Protein AF-A0A383ABL2-F1 (afdb_monomer_lite)

Sequence (168 aa):
MFKALEPDDISIKPFKVYKKFVVTHTDSGSGFFGVEGITGSLYKFTPSTAPVQAYSSSIYPYSQSFYKEPIYYQIKHLYYGGKTKDYANKPILSFGPNDTSKMKRDIHNKVNVIAVPTTFYGERIHPGSVKLVDNASSITIDLRDARDGNLYDNAYSASYASYKVNEF

Organism: NCBI:txid408172

Structure (mmCIF, N/CA/C/O backbone):
data_AF-A0A383ABL2-F1
#
_entry.id   AF-A0A383ABL2-F1
#
loop_
_atom_site.group_PDB
_atom_site.id
_atom_site.type_symbol
_atom_site.label_atom_id
_atom_site.label_alt_id
_atom_site.label_comp_id
_atom_site.label_asym_id
_atom_site.label_entity_id
_atom_site.label_seq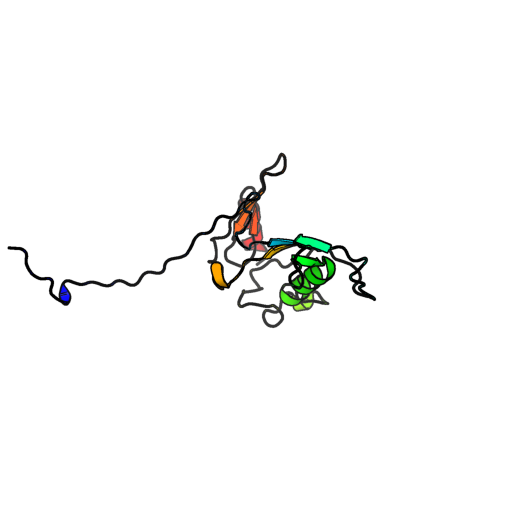_id
_atom_site.pdbx_PDB_ins_code
_atom_site.Cartn_x
_atom_site.Cartn_y
_atom_site.Cartn_z
_atom_site.occupancy
_atom_site.B_iso_or_equiv
_atom_site.auth_seq_id
_atom_site.auth_comp_id
_atom_site.auth_asym_id
_atom_site.auth_atom_id
_atom_site.pdbx_PDB_model_num
ATOM 1 N N . MET A 1 1 ? -53.821 18.032 22.801 1.00 63.22 1 MET A N 1
ATOM 2 C CA . MET A 1 1 ? -52.911 19.055 22.242 1.00 63.22 1 MET A CA 1
ATOM 3 C C . MET A 1 1 ? -51.494 18.631 22.588 1.00 63.22 1 MET A C 1
ATOM 5 O O . MET A 1 1 ? -51.268 18.314 23.748 1.00 63.22 1 MET A O 1
ATOM 9 N N . PHE A 1 2 ? -50.586 18.522 21.617 1.00 73.56 2 PHE A N 1
ATOM 10 C CA . PHE A 1 2 ? -49.199 18.131 21.898 1.00 73.56 2 PHE A CA 1
ATOM 11 C C . PHE A 1 2 ? -48.409 19.330 22.440 1.00 73.56 2 PHE A C 1
ATOM 13 O O . PHE A 1 2 ? -48.624 20.457 21.994 1.00 73.56 2 PHE A O 1
ATOM 20 N N . LYS A 1 3 ? -47.544 19.086 23.432 1.00 82.31 3 LYS A N 1
ATOM 21 C CA . LYS A 1 3 ? -46.675 20.099 24.052 1.00 82.31 3 LYS A CA 1
ATOM 22 C C . LYS A 1 3 ? -45.598 20.540 23.048 1.00 82.31 3 LYS A C 1
ATOM 24 O O . LYS A 1 3 ? -45.094 19.706 22.297 1.00 82.31 3 LYS A O 1
ATOM 29 N N . ALA A 1 4 ? -45.253 21.828 23.038 1.00 83.25 4 ALA A N 1
ATOM 30 C CA . ALA A 1 4 ? -44.100 22.332 22.294 1.00 83.25 4 ALA A CA 1
ATOM 31 C C . ALA A 1 4 ? -42.788 21.878 22.963 1.00 83.25 4 ALA A C 1
ATOM 33 O O . ALA A 1 4 ? -42.728 21.812 24.189 1.00 83.25 4 ALA A O 1
ATOM 34 N N . LEU A 1 5 ? -41.769 21.560 22.159 1.00 85.62 5 LEU A N 1
ATOM 35 C CA . LEU A 1 5 ? -40.449 21.144 22.645 1.00 85.62 5 LEU A CA 1
ATOM 36 C C . LEU A 1 5 ? -39.678 22.357 23.182 1.00 85.62 5 LEU A C 1
ATOM 38 O O . LEU A 1 5 ? -39.509 23.346 22.465 1.00 85.62 5 LEU A O 1
ATOM 42 N N . GLU A 1 6 ? -39.217 22.274 24.427 1.00 88.06 6 GLU A N 1
ATOM 43 C CA . GLU A 1 6 ? -38.350 23.267 25.063 1.00 88.06 6 GLU A CA 1
ATOM 44 C C . GLU A 1 6 ? -36.873 22.987 24.709 1.00 88.06 6 GLU A C 1
ATOM 46 O O . GLU A 1 6 ? -36.524 21.855 24.374 1.00 88.06 6 GLU A O 1
ATOM 51 N N . PRO A 1 7 ? -35.965 23.980 24.759 1.00 82.81 7 PRO A N 1
ATOM 52 C CA . PRO A 1 7 ? -34.545 23.763 24.453 1.00 82.81 7 PRO A CA 1
ATOM 53 C C . PRO A 1 7 ? -33.884 22.659 25.296 1.00 82.81 7 PRO A C 1
ATOM 55 O O . PRO A 1 7 ? -33.013 21.954 24.791 1.00 82.81 7 PRO A O 1
ATOM 58 N N . ASP A 1 8 ? -34.338 22.470 26.538 1.00 85.50 8 ASP A N 1
ATOM 59 C CA . ASP A 1 8 ? -33.860 21.420 27.448 1.00 85.50 8 ASP A CA 1
ATOM 60 C C . ASP A 1 8 ? -34.371 20.016 27.069 1.00 85.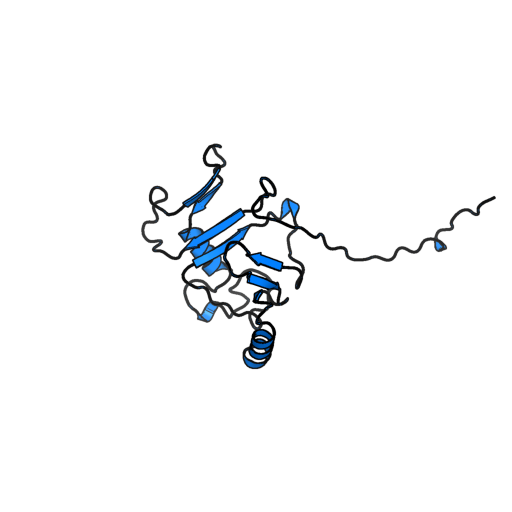50 8 ASP A C 1
ATOM 62 O O . ASP A 1 8 ? -33.764 19.011 27.445 1.00 85.50 8 ASP A O 1
ATOM 66 N N . ASP A 1 9 ? -35.438 19.928 26.263 1.00 85.31 9 ASP A N 1
ATOM 67 C CA . ASP A 1 9 ? -35.925 18.668 25.684 1.00 85.31 9 ASP A CA 1
ATOM 68 C C . ASP A 1 9 ? -35.011 18.179 24.537 1.00 85.31 9 ASP A C 1
ATOM 70 O O . ASP A 1 9 ? -35.165 17.060 24.034 1.00 85.31 9 ASP A O 1
ATOM 74 N N . ILE A 1 10 ? -34.042 18.999 24.103 1.00 83.31 10 ILE A N 1
ATOM 75 C CA . ILE A 1 10 ? -33.131 18.708 22.993 1.00 83.31 10 ILE A CA 1
ATOM 76 C C . ILE A 1 10 ? -31.768 18.266 23.540 1.00 83.31 10 ILE A C 1
ATOM 78 O O . ILE A 1 10 ? -30.969 19.061 24.026 1.00 83.31 10 ILE A O 1
ATOM 82 N N . SER A 1 11 ? -31.440 16.981 23.379 1.00 87.19 11 SER A N 1
ATOM 83 C CA . SER A 1 11 ? -30.104 16.447 23.682 1.00 87.19 11 SER A CA 1
ATOM 84 C C . SER A 1 11 ? -29.326 16.160 22.398 1.00 87.19 11 SER A C 1
ATOM 86 O O . SER A 1 11 ? -29.653 15.231 21.658 1.00 87.19 11 SER A O 1
ATOM 88 N N . ILE A 1 12 ? -28.262 16.929 22.143 1.00 86.69 12 ILE A N 1
ATOM 89 C CA . ILE A 1 12 ? -27.336 16.682 21.029 1.00 86.69 12 ILE A CA 1
ATOM 90 C C . ILE A 1 12 ? -26.091 15.985 21.572 1.00 86.69 12 ILE A C 1
ATOM 92 O O . ILE A 1 12 ? -25.277 16.585 22.271 1.00 86.69 12 ILE A O 1
ATOM 96 N N . LYS A 1 13 ? -25.921 14.707 21.223 1.00 89.38 13 LYS A N 1
ATOM 97 C CA . LYS A 1 13 ? -24.708 13.941 21.533 1.00 89.38 13 LYS A CA 1
ATOM 98 C C . LYS A 1 13 ? -23.854 13.826 20.272 1.00 89.38 13 LYS A C 1
ATOM 100 O O . LYS A 1 13 ? -24.292 13.171 19.324 1.00 89.38 13 LYS A O 1
ATOM 105 N N . PRO A 1 14 ? -22.658 14.434 20.221 1.00 89.38 14 PRO A N 1
ATOM 106 C CA . PRO A 1 14 ? -21.778 14.253 19.080 1.00 89.38 14 PRO A CA 1
ATOM 107 C C . PRO A 1 14 ? -21.316 12.794 19.011 1.00 89.38 14 PRO A C 1
ATOM 109 O O . PRO A 1 14 ? -20.958 12.188 20.021 1.00 89.38 14 PRO A O 1
ATOM 112 N N . PHE A 1 15 ? -21.297 12.236 17.806 1.00 89.69 15 PHE A N 1
ATOM 113 C CA . PHE A 1 15 ? -20.728 10.922 17.531 1.00 89.69 15 PHE A CA 1
ATOM 114 C C . PHE A 1 15 ? -19.876 10.986 16.268 1.00 89.69 15 PHE A C 1
ATOM 116 O O . PHE A 1 15 ? -20.083 11.823 15.389 1.00 89.69 15 PHE A O 1
ATOM 123 N N . LYS A 1 16 ? -18.889 10.096 16.184 1.00 86.69 16 LYS A N 1
ATOM 124 C CA . LYS A 1 16 ? -18.009 9.997 15.024 1.00 86.69 16 LYS A CA 1
ATOM 125 C C . LYS A 1 16 ? -18.518 8.907 14.092 1.00 86.69 16 LYS A C 1
ATOM 127 O O . LYS A 1 16 ? -18.704 7.771 14.514 1.00 86.69 16 LYS A O 1
ATOM 132 N N . VAL A 1 17 ? -18.702 9.255 12.824 1.00 86.06 17 VAL A N 1
ATOM 133 C CA . VAL A 1 17 ? -19.056 8.315 11.755 1.00 86.06 17 VAL A CA 1
ATOM 134 C C . VAL A 1 17 ? -17.892 8.116 10.804 1.00 86.06 17 VAL A C 1
ATOM 136 O O . VAL A 1 17 ? -17.164 9.054 10.480 1.00 86.06 17 VAL A O 1
ATOM 139 N N . TYR A 1 18 ? -17.743 6.878 10.343 1.00 89.12 18 TYR A N 1
ATOM 140 C CA . TYR A 1 18 ? -16.756 6.488 9.346 1.00 89.12 18 TYR A CA 1
ATOM 141 C C . TYR A 1 18 ? -17.475 6.037 8.081 1.00 89.12 18 TYR A C 1
ATOM 143 O O . TYR A 1 18 ? -18.436 5.271 8.142 1.00 89.12 18 TYR A O 1
ATOM 151 N N . LYS A 1 19 ? -17.004 6.513 6.927 1.00 89.19 19 LYS A N 1
ATOM 152 C CA . LYS A 1 19 ? -17.499 6.052 5.630 1.00 89.19 19 LYS A CA 1
ATOM 153 C C . LYS A 1 19 ? -16.864 4.700 5.307 1.00 89.19 19 LYS A C 1
ATOM 155 O O . LYS A 1 19 ? -15.669 4.511 5.529 1.00 89.19 19 LYS A O 1
ATOM 160 N N . LYS A 1 20 ? -17.664 3.774 4.781 1.00 90.81 20 LYS A N 1
ATOM 161 C CA . LYS A 1 20 ? -17.206 2.468 4.302 1.00 90.81 20 LYS A CA 1
ATOM 162 C C . LYS A 1 20 ? -17.330 2.430 2.788 1.00 90.81 20 LYS A C 1
ATOM 164 O O . LYS A 1 20 ? -18.385 2.750 2.252 1.00 90.81 20 LYS A O 1
ATOM 169 N N . PHE A 1 21 ? -16.268 1.986 2.134 1.00 89.62 21 PHE A N 1
ATOM 170 C CA . PHE A 1 21 ? -16.214 1.820 0.689 1.00 89.62 21 PHE A CA 1
ATOM 171 C C . PHE A 1 21 ? -15.853 0.374 0.367 1.00 89.62 21 PHE A C 1
ATOM 173 O O . PHE A 1 21 ? -15.113 -0.266 1.118 1.00 89.62 21 PHE A O 1
ATOM 180 N N . VAL A 1 22 ? -16.415 -0.149 -0.720 1.00 89.81 22 VAL A N 1
ATOM 181 C CA . VAL A 1 22 ? -16.126 -1.487 -1.235 1.00 89.81 22 VAL A CA 1
ATOM 182 C C . VAL A 1 22 ? -15.812 -1.328 -2.710 1.00 89.81 22 VAL A C 1
ATOM 184 O O . VAL A 1 22 ? -16.633 -0.803 -3.453 1.00 89.81 22 VAL A O 1
ATOM 187 N N . VAL A 1 23 ? -14.623 -1.771 -3.099 1.00 87.81 23 VAL A N 1
ATOM 188 C CA . VAL A 1 23 ? -14.137 -1.747 -4.479 1.00 87.81 23 VAL A CA 1
ATOM 189 C C . VAL A 1 23 ? -13.923 -3.188 -4.901 1.00 87.81 23 VAL A C 1
ATOM 191 O O . VAL A 1 23 ? -13.449 -4.006 -4.110 1.00 87.81 23 VAL A O 1
ATOM 194 N N . THR A 1 24 ? -14.292 -3.508 -6.135 1.00 88.31 24 THR A N 1
ATOM 195 C CA . THR A 1 24 ? -14.130 -4.850 -6.700 1.00 88.31 24 THR A CA 1
ATOM 196 C C . THR A 1 24 ? -13.478 -4.760 -8.074 1.00 88.31 24 THR A C 1
ATOM 198 O O . THR A 1 24 ? -13.361 -3.677 -8.641 1.00 88.31 24 THR A O 1
ATOM 201 N N . HIS A 1 25 ? -13.057 -5.896 -8.626 1.00 79.94 25 HIS A N 1
ATOM 202 C CA . HIS A 1 25 ? -12.407 -5.952 -9.937 1.00 79.94 25 HIS A CA 1
ATOM 203 C C . HIS A 1 25 ? -13.302 -5.486 -11.103 1.00 79.94 25 HIS A C 1
ATOM 205 O O . HIS A 1 25 ? -12.784 -5.206 -12.179 1.00 79.94 25 HIS A O 1
ATOM 211 N N . THR A 1 26 ? -14.625 -5.410 -10.912 1.00 78.69 26 THR A N 1
ATOM 212 C CA . THR A 1 26 ? -15.585 -4.947 -11.929 1.00 78.69 26 THR A CA 1
ATOM 213 C C . THR A 1 26 ? -15.869 -3.448 -11.867 1.00 78.69 26 THR A C 1
ATOM 215 O O . THR A 1 26 ? -16.627 -2.936 -12.687 1.00 78.69 26 THR A O 1
ATOM 218 N N . ASP A 1 27 ? -15.301 -2.737 -10.895 1.00 67.75 27 ASP A N 1
ATOM 219 C CA . ASP A 1 27 ? -15.622 -1.338 -10.650 1.00 67.75 27 ASP A CA 1
ATOM 220 C C . ASP A 1 27 ? -14.956 -0.422 -11.692 1.00 67.75 27 ASP A C 1
ATOM 222 O O . ASP A 1 27 ? -13.778 -0.073 -11.597 1.00 67.75 27 ASP A O 1
ATOM 226 N N . SER A 1 28 ? -15.715 -0.050 -12.726 1.00 60.31 28 SER A N 1
ATOM 227 C CA . SER A 1 28 ? -15.311 0.938 -13.723 1.00 60.31 28 SER A CA 1
ATOM 228 C C . SER A 1 28 ? -15.868 2.314 -13.345 1.00 60.31 28 SER A C 1
ATOM 230 O O . SER A 1 28 ? -17.057 2.572 -13.524 1.00 60.31 28 SER A O 1
ATOM 232 N N . GLY A 1 29 ? -15.012 3.214 -12.853 1.00 65.69 29 GLY A N 1
ATOM 233 C CA . GLY A 1 29 ? -15.368 4.624 -12.619 1.00 65.69 29 GLY A CA 1
ATOM 234 C C . GLY A 1 29 ? -15.241 5.123 -11.179 1.00 65.69 29 GLY A C 1
ATOM 235 O O . GLY A 1 29 ? -15.436 6.312 -10.943 1.00 65.69 29 GLY A O 1
ATOM 236 N N . SER A 1 30 ? -14.851 4.281 -10.219 1.00 71.81 30 SER A N 1
ATOM 237 C CA . SER A 1 30 ? -14.661 4.700 -8.819 1.00 71.81 30 SER A CA 1
ATOM 238 C C . SER A 1 30 ? -13.402 5.531 -8.551 1.00 71.81 30 SER A C 1
ATOM 240 O O . SER A 1 30 ? -13.209 6.020 -7.433 1.00 71.81 30 SER A O 1
ATOM 242 N N . GLY A 1 31 ? -12.543 5.707 -9.560 1.00 78.00 31 GLY A N 1
ATOM 243 C CA . GLY A 1 31 ? -11.287 6.453 -9.457 1.00 78.00 31 GLY A CA 1
ATOM 244 C C . GLY A 1 31 ? -10.190 5.730 -8.671 1.00 78.00 31 GLY A C 1
ATOM 245 O O . GLY A 1 31 ? -9.134 6.316 -8.439 1.00 78.00 31 GLY A O 1
ATOM 246 N N . PHE A 1 32 ? -10.421 4.479 -8.261 1.00 84.94 32 PHE A N 1
ATOM 247 C CA . PHE A 1 32 ? -9.377 3.619 -7.716 1.00 84.94 32 PHE A CA 1
ATOM 248 C C . PHE A 1 32 ? -8.522 3.043 -8.844 1.00 84.94 32 PHE A C 1
ATOM 250 O O . PHE A 1 32 ? -9.046 2.541 -9.837 1.00 84.94 32 PHE A O 1
ATOM 257 N N . PHE A 1 33 ? -7.202 3.059 -8.659 1.00 84.69 33 PHE A N 1
ATOM 258 C CA . PHE A 1 33 ? -6.257 2.473 -9.612 1.00 84.69 33 PHE A CA 1
ATOM 259 C C . PHE A 1 33 ? -5.323 1.498 -8.908 1.00 84.69 33 PHE A C 1
ATOM 261 O O . PHE A 1 33 ? -4.669 1.859 -7.933 1.00 84.69 33 PHE A O 1
ATOM 268 N N . GLY A 1 34 ? -5.254 0.265 -9.407 1.00 88.56 34 GLY A N 1
ATOM 269 C CA . GLY A 1 34 ? -4.324 -0.757 -8.932 1.00 88.56 34 GLY A CA 1
ATOM 270 C C . GLY A 1 34 ? -3.087 -0.823 -9.821 1.00 88.56 34 GLY A C 1
ATOM 271 O O . GLY A 1 34 ? -3.092 -1.529 -10.824 1.00 88.56 34 GLY A O 1
ATOM 272 N N . VAL A 1 35 ? -2.025 -0.108 -9.471 1.00 91.62 35 VAL A N 1
ATOM 273 C CA . VAL A 1 35 ? -0.805 -0.025 -10.286 1.00 91.62 35 VAL A CA 1
ATOM 274 C C . VAL A 1 35 ? 0.317 -0.883 -9.714 1.00 91.62 35 VAL A C 1
ATOM 276 O O . VAL A 1 35 ? 0.505 -0.970 -8.500 1.00 91.62 35 VAL A O 1
ATOM 279 N N . GLU A 1 36 ? 1.083 -1.513 -10.597 1.00 94.44 36 GLU A N 1
ATOM 280 C CA . GLU A 1 36 ? 2.256 -2.303 -10.226 1.00 94.44 36 GLU A CA 1
ATOM 281 C C . GLU A 1 36 ? 3.541 -1.475 -10.361 1.00 94.44 36 GLU A C 1
ATOM 283 O O . GLU A 1 36 ? 3.792 -0.845 -11.388 1.00 94.44 36 GLU A O 1
ATOM 288 N N . GLY A 1 37 ? 4.386 -1.518 -9.333 1.00 94.94 37 GLY A N 1
ATOM 289 C CA . GLY A 1 37 ? 5.760 -1.031 -9.385 1.00 94.94 37 GLY A CA 1
ATOM 290 C C . GLY A 1 37 ? 6.741 -2.198 -9.406 1.00 94.94 37 GLY A C 1
ATOM 291 O O . GLY A 1 37 ? 6.614 -3.128 -8.610 1.00 94.94 37 GLY A O 1
ATOM 292 N N . ILE A 1 38 ? 7.747 -2.142 -10.276 1.00 94.19 38 ILE A N 1
ATOM 293 C CA . ILE A 1 38 ? 8.815 -3.148 -10.362 1.00 94.19 38 ILE A CA 1
ATOM 294 C C . ILE A 1 38 ? 10.160 -2.433 -10.253 1.00 94.19 38 ILE A C 1
ATOM 296 O O . ILE A 1 38 ? 10.341 -1.344 -10.794 1.00 94.19 38 ILE A O 1
ATOM 300 N N . THR A 1 39 ? 11.107 -3.035 -9.538 1.00 90.69 39 THR A N 1
ATOM 301 C CA . THR A 1 39 ? 12.481 -2.533 -9.474 1.00 90.69 39 THR A CA 1
ATOM 302 C C . THR A 1 39 ? 13.180 -2.649 -10.831 1.00 90.69 39 THR A C 1
ATOM 304 O O . THR A 1 39 ? 13.003 -3.622 -11.557 1.00 90.69 39 THR A O 1
ATOM 307 N N . GLY A 1 40 ? 14.046 -1.691 -11.150 1.00 86.56 40 GLY A N 1
ATOM 308 C CA . GLY A 1 40 ? 14.790 -1.658 -12.409 1.00 86.56 40 GLY A CA 1
ATOM 309 C C . GLY A 1 40 ? 15.851 -0.562 -12.397 1.00 86.56 40 GLY A C 1
ATOM 310 O O . GLY A 1 40 ? 15.954 0.195 -11.440 1.00 86.56 40 GLY A O 1
ATOM 311 N N . SER A 1 41 ? 16.670 -0.453 -13.438 1.00 83.50 41 SER A N 1
ATOM 312 C CA . SER A 1 41 ? 17.628 0.656 -13.510 1.00 83.50 41 SER A CA 1
ATOM 313 C C . SER A 1 41 ? 16.917 1.959 -13.880 1.00 83.50 41 SER A C 1
ATOM 315 O O . SER A 1 41 ? 16.237 2.022 -14.898 1.00 83.50 41 SER A O 1
ATOM 317 N N . LEU A 1 42 ? 17.125 3.022 -13.097 1.00 83.25 42 LEU A N 1
ATOM 318 C CA . LEU A 1 42 ? 16.709 4.383 -13.473 1.00 83.25 42 LEU A CA 1
ATOM 319 C C . LEU A 1 42 ? 17.743 5.102 -14.356 1.00 83.25 42 LEU A C 1
ATOM 321 O O . LEU A 1 42 ? 17.497 6.215 -14.824 1.00 83.25 42 LEU A O 1
ATOM 325 N N . TYR A 1 43 ? 18.919 4.505 -14.576 1.00 86.31 43 TYR A N 1
ATOM 326 C CA . TYR A 1 43 ? 19.949 5.109 -15.416 1.00 86.31 43 TYR A CA 1
ATOM 327 C C . TYR A 1 43 ? 19.464 5.179 -16.866 1.00 86.31 43 TYR A C 1
ATOM 329 O O . TYR A 1 43 ? 19.183 4.147 -17.470 1.00 86.31 43 TYR A O 1
ATOM 337 N N . LYS A 1 44 ? 19.386 6.398 -17.420 1.00 85.44 44 LYS A N 1
ATOM 338 C CA . LYS A 1 44 ? 18.831 6.670 -18.759 1.00 85.44 44 LYS A CA 1
ATOM 339 C C . LYS A 1 44 ? 17.391 6.158 -18.935 1.00 85.44 44 LYS A C 1
ATOM 341 O O . LYS A 1 44 ? 17.048 5.621 -19.989 1.00 85.44 44 LYS A O 1
ATOM 346 N N . PHE A 1 45 ? 16.548 6.336 -17.914 1.00 88.31 45 PHE A N 1
ATOM 347 C CA . PHE A 1 45 ? 15.119 6.036 -18.016 1.00 88.31 45 PHE A CA 1
ATOM 348 C C . PHE A 1 45 ? 14.516 6.690 -19.269 1.00 88.31 45 PHE A C 1
ATOM 350 O O . PHE A 1 45 ? 14.568 7.910 -19.430 1.00 88.31 45 PHE A O 1
ATOM 357 N N . THR A 1 46 ? 13.972 5.861 -20.160 1.00 88.44 46 THR A N 1
ATOM 358 C CA . THR A 1 46 ? 13.424 6.284 -21.450 1.00 88.44 46 THR A CA 1
ATOM 359 C C . THR A 1 46 ? 11.942 5.907 -21.497 1.00 88.44 46 THR A C 1
ATOM 361 O O . THR A 1 46 ? 11.631 4.718 -21.580 1.00 88.44 46 THR A O 1
ATOM 364 N N . PRO A 1 47 ? 11.017 6.885 -21.453 1.00 86.25 47 PRO A N 1
ATOM 365 C CA . PRO A 1 47 ? 9.579 6.615 -21.384 1.00 86.25 47 PRO A CA 1
ATOM 366 C C . PRO A 1 47 ? 9.036 5.727 -22.514 1.00 86.25 47 PRO A C 1
ATOM 368 O O . PRO A 1 47 ? 8.123 4.944 -22.286 1.00 86.25 47 PRO A O 1
ATOM 371 N N . SER A 1 48 ? 9.609 5.802 -23.721 1.00 85.31 48 SER A N 1
ATOM 372 C CA . SER A 1 48 ? 9.136 5.039 -24.888 1.00 85.31 48 SER A CA 1
ATOM 373 C C . SER A 1 48 ? 9.411 3.534 -24.823 1.00 85.31 48 SER A C 1
ATOM 375 O O . SER A 1 48 ? 8.775 2.776 -25.549 1.00 85.31 48 SER A O 1
ATOM 377 N N . THR A 1 49 ? 10.344 3.092 -23.979 1.00 87.00 49 THR A N 1
ATOM 378 C CA . THR A 1 49 ? 10.709 1.672 -23.819 1.00 87.00 49 THR A CA 1
ATOM 379 C C . THR A 1 49 ? 10.424 1.147 -22.417 1.00 87.00 49 THR A C 1
ATOM 381 O O . THR A 1 49 ? 10.633 -0.034 -22.148 1.00 87.00 49 THR A O 1
ATOM 384 N N . ALA A 1 50 ? 10.008 2.022 -21.503 1.00 88.88 50 ALA A N 1
ATOM 385 C CA . ALA A 1 50 ? 9.776 1.668 -20.117 1.00 88.88 50 ALA A CA 1
ATOM 386 C C . ALA A 1 50 ? 8.476 0.856 -19.959 1.00 88.88 50 ALA A C 1
ATOM 388 O O . ALA A 1 50 ? 7.469 1.169 -20.603 1.00 88.88 50 ALA A O 1
ATOM 389 N N . PRO A 1 51 ? 8.450 -0.146 -19.065 1.00 90.31 51 PRO A N 1
ATOM 390 C CA . PRO A 1 51 ? 7.227 -0.806 -18.642 1.00 90.31 51 PRO A CA 1
ATOM 391 C C . PRO A 1 51 ? 6.210 0.212 -18.120 1.00 90.31 51 PRO A C 1
ATOM 393 O O . PRO A 1 51 ? 6.449 0.944 -17.155 1.00 90.31 51 PRO A O 1
ATOM 396 N N . VAL A 1 52 ? 5.038 0.219 -18.746 1.00 90.12 52 VAL A N 1
ATOM 397 C CA . VAL A 1 52 ? 3.940 1.122 -18.413 1.00 90.12 52 VAL A CA 1
ATOM 398 C C . VAL A 1 52 ? 2.651 0.330 -18.265 1.00 90.12 52 VAL A C 1
ATOM 400 O O . VAL A 1 52 ? 2.376 -0.595 -19.028 1.00 90.12 52 VAL A O 1
ATOM 403 N N . GLN A 1 53 ? 1.862 0.689 -17.262 1.00 90.00 53 GLN A N 1
ATOM 404 C CA . GLN A 1 53 ? 0.488 0.240 -17.116 1.00 90.00 53 GLN A CA 1
ATOM 405 C C . GLN A 1 53 ? -0.429 1.408 -17.477 1.00 90.00 53 GLN A C 1
ATOM 407 O O . GLN A 1 53 ? -0.354 2.464 -16.852 1.00 90.00 53 GLN A O 1
ATOM 412 N N . ALA A 1 54 ? -1.269 1.234 -18.495 1.00 86.25 54 ALA A N 1
ATOM 413 C CA . ALA A 1 54 ? -2.178 2.270 -18.971 1.00 86.25 54 ALA A CA 1
ATOM 414 C C . ALA A 1 54 ? -3.635 1.821 -18.825 1.00 86.25 54 ALA A C 1
ATOM 416 O O . ALA A 1 54 ? -3.981 0.710 -19.218 1.00 86.25 54 ALA A O 1
ATOM 417 N N . TYR A 1 55 ? -4.477 2.699 -18.281 1.00 80.88 55 TYR A N 1
ATOM 418 C CA . TYR A 1 55 ? -5.929 2.489 -18.182 1.00 80.88 55 TYR A CA 1
ATOM 419 C C . TYR A 1 55 ? -6.708 3.269 -19.240 1.00 80.88 55 TYR A C 1
ATOM 421 O O . TYR A 1 55 ? -7.706 2.789 -19.767 1.00 80.88 55 TYR A O 1
ATOM 429 N N . SER A 1 56 ? -6.232 4.468 -19.573 1.00 76.38 56 SER A N 1
ATOM 430 C CA . SER A 1 56 ? -6.748 5.289 -20.665 1.00 76.38 56 SER A CA 1
ATOM 431 C C . SER A 1 56 ? -5.587 6.048 -21.290 1.00 76.38 56 SER A C 1
ATOM 433 O O . SER A 1 56 ? -4.935 6.855 -20.628 1.00 76.38 56 SER A O 1
ATOM 435 N N . SER A 1 57 ? -5.297 5.755 -22.554 1.00 67.75 57 SER A N 1
ATOM 436 C CA . SER A 1 57 ? -4.232 6.391 -23.338 1.00 67.75 57 SER A CA 1
ATOM 437 C C . SER A 1 57 ? -4.771 7.335 -24.416 1.00 67.75 57 SER A C 1
ATOM 439 O O . SER A 1 57 ? -3.991 8.008 -25.082 1.00 67.75 57 SER A O 1
ATOM 441 N N . SER A 1 58 ? -6.094 7.390 -24.595 1.00 65.12 58 SER A N 1
ATOM 442 C CA . SER A 1 58 ? -6.756 8.054 -25.723 1.00 65.12 58 SER A CA 1
ATOM 443 C C . SER A 1 58 ? -7.165 9.505 -25.459 1.00 65.12 58 SER A C 1
ATOM 445 O O . SER A 1 58 ? -7.575 10.193 -26.390 1.00 65.12 58 SER A O 1
ATOM 447 N N . ILE A 1 59 ? -7.052 9.994 -24.220 1.00 62.22 59 ILE A N 1
ATOM 448 C CA . ILE A 1 59 ? -7.428 11.365 -23.860 1.00 62.22 59 ILE A CA 1
ATOM 449 C C . ILE A 1 59 ? -6.154 12.192 -23.695 1.00 62.22 59 ILE A C 1
ATOM 451 O O . ILE A 1 59 ? -5.427 12.047 -22.720 1.00 62.22 59 ILE A O 1
ATOM 455 N N . TYR A 1 60 ? -5.879 13.085 -24.642 1.00 56.62 60 TYR A N 1
ATOM 456 C CA . TYR A 1 60 ? -4.858 14.121 -24.484 1.00 56.62 60 TYR A CA 1
ATOM 457 C C . TYR A 1 60 ? -5.475 15.342 -23.774 1.00 56.62 60 TYR A C 1
ATOM 459 O O . TYR A 1 60 ? -6.579 15.737 -24.151 1.00 56.62 60 TYR A O 1
ATOM 467 N N . PRO A 1 61 ? -4.822 15.967 -22.771 1.00 61.59 61 PRO A N 1
ATOM 468 C CA . PRO A 1 61 ? -3.504 15.663 -22.188 1.00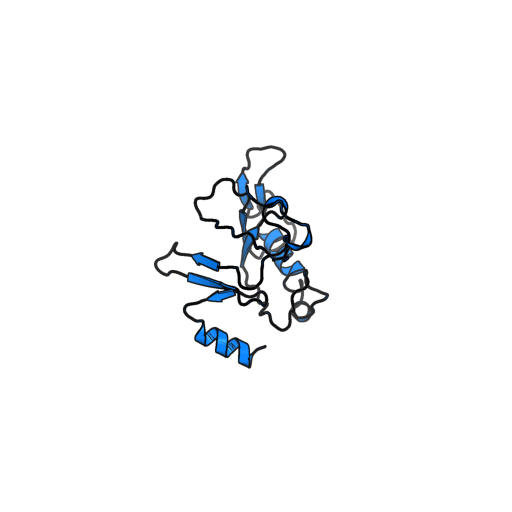 61.59 61 PRO A CA 1
ATOM 469 C C . PRO A 1 61 ? -3.528 14.620 -21.048 1.00 61.59 61 PRO A C 1
ATOM 471 O O . PRO A 1 61 ? -2.506 14.373 -20.412 1.00 61.59 61 PRO A O 1
ATOM 474 N N . TYR A 1 62 ? -4.684 14.027 -20.750 1.00 63.81 62 TYR A N 1
ATOM 475 C CA . TYR A 1 62 ? -4.911 13.185 -19.573 1.00 63.81 62 TYR A CA 1
ATOM 476 C C . TYR A 1 62 ? -4.756 11.685 -19.871 1.00 63.81 62 TYR A C 1
ATOM 478 O O . TYR A 1 62 ? -5.732 10.934 -19.876 1.00 63.81 62 TYR A O 1
ATOM 486 N N . SER A 1 63 ? -3.520 11.227 -20.083 1.00 71.38 63 SER A N 1
ATOM 487 C CA . SER A 1 63 ? -3.233 9.788 -20.106 1.00 71.38 63 SER A CA 1
ATOM 488 C C . SER A 1 63 ? -3.125 9.238 -18.683 1.00 71.38 63 SER A C 1
ATOM 490 O O . SER A 1 63 ? -2.342 9.745 -17.879 1.00 71.38 63 SER A O 1
ATOM 492 N N . GLN A 1 64 ? -3.840 8.158 -18.383 1.00 80.12 64 GLN A N 1
ATOM 493 C CA . GLN A 1 64 ? -3.724 7.401 -17.132 1.00 80.12 64 GLN A CA 1
ATOM 494 C C . GLN A 1 64 ? -2.675 6.297 -17.298 1.00 80.12 64 GLN A C 1
ATOM 496 O O . GLN A 1 64 ? -2.988 5.104 -17.250 1.00 80.12 64 GLN A O 1
ATOM 501 N N . SER A 1 65 ? -1.442 6.728 -17.569 1.00 85.69 65 SER A N 1
ATOM 502 C CA . SER A 1 65 ? -0.281 5.875 -17.815 1.00 85.69 65 SER A CA 1
ATOM 503 C C . SER A 1 65 ? 0.688 5.961 -16.645 1.00 85.69 65 SER A C 1
ATOM 505 O O . SER A 1 65 ? 1.128 7.041 -16.256 1.00 85.69 65 SER A O 1
ATOM 507 N N . PHE A 1 66 ? 1.036 4.803 -16.103 1.00 88.81 66 PHE A N 1
ATOM 508 C CA . PHE A 1 66 ? 1.788 4.656 -14.869 1.00 88.81 66 PHE A CA 1
ATOM 509 C C . PHE A 1 66 ? 3.047 3.831 -15.132 1.00 88.81 66 PHE A C 1
ATOM 511 O O . PHE A 1 66 ? 2.966 2.643 -15.450 1.00 88.81 66 PHE A O 1
ATOM 518 N N . TYR A 1 67 ? 4.215 4.464 -15.029 1.00 92.50 67 TYR A N 1
ATOM 519 C CA . TYR A 1 67 ? 5.497 3.786 -15.226 1.00 92.50 67 TYR A CA 1
ATOM 520 C C . TYR A 1 67 ? 5.886 2.980 -13.990 1.00 92.50 67 TYR A C 1
ATOM 522 O O . TYR A 1 67 ? 5.848 3.491 -12.866 1.00 92.50 67 TYR A O 1
ATOM 530 N N . LYS A 1 68 ? 6.307 1.732 -14.206 1.00 94.31 68 LYS A N 1
ATOM 531 C CA . LYS A 1 68 ? 6.528 0.779 -13.113 1.00 94.31 68 LYS A CA 1
ATOM 532 C C . LYS A 1 68 ? 7.746 1.131 -12.257 1.00 94.31 68 LYS A C 1
ATOM 534 O O . LYS A 1 68 ? 7.652 1.086 -11.029 1.00 94.31 68 LYS A O 1
ATOM 539 N N . GLU A 1 69 ? 8.875 1.506 -12.861 1.00 93.69 69 GLU A N 1
ATOM 540 C CA . GLU A 1 69 ? 10.094 1.829 -12.108 1.00 93.69 69 GLU A CA 1
ATOM 541 C C . GLU A 1 69 ? 9.942 3.104 -11.270 1.00 93.69 69 GLU A C 1
ATOM 543 O O . GLU A 1 69 ? 10.233 3.051 -10.071 1.00 93.69 69 GLU A O 1
ATOM 548 N N . PRO A 1 70 ? 9.443 4.238 -11.811 1.00 91.88 70 PRO A N 1
ATOM 549 C CA . PRO A 1 70 ? 9.194 5.429 -11.005 1.00 91.88 70 PRO A CA 1
ATOM 550 C C . PRO A 1 70 ? 8.270 5.165 -9.812 1.00 91.88 70 PRO A C 1
ATOM 552 O O . PRO A 1 70 ? 8.583 5.613 -8.711 1.00 91.88 70 PRO A O 1
ATOM 555 N N . ILE A 1 71 ? 7.194 4.385 -9.988 1.00 93.25 71 ILE A N 1
ATOM 556 C CA . ILE A 1 71 ? 6.300 4.004 -8.882 1.00 93.25 71 ILE A CA 1
ATOM 557 C C . ILE A 1 71 ? 7.065 3.243 -7.805 1.00 93.25 71 ILE A C 1
ATOM 559 O O . ILE A 1 71 ? 7.002 3.603 -6.629 1.00 93.25 71 ILE A O 1
ATOM 563 N N . TYR A 1 72 ? 7.819 2.213 -8.192 1.00 93.62 72 TYR A N 1
ATOM 564 C CA . TYR A 1 72 ? 8.578 1.408 -7.243 1.00 93.62 72 TYR A CA 1
ATOM 565 C C . TYR A 1 72 ? 9.537 2.265 -6.407 1.00 93.62 72 TYR A C 1
ATOM 567 O O . TYR A 1 72 ? 9.537 2.194 -5.175 1.00 93.62 72 TYR A O 1
ATOM 575 N N . TYR A 1 73 ? 10.329 3.116 -7.063 1.00 90.69 73 TYR A N 1
ATOM 576 C CA . TYR A 1 73 ? 11.297 3.965 -6.373 1.00 90.69 73 TYR A CA 1
ATOM 577 C C . TYR A 1 73 ? 10.644 5.080 -5.558 1.00 90.69 73 TYR A C 1
ATOM 579 O O . TYR A 1 73 ? 11.168 5.414 -4.496 1.00 90.69 73 TYR A O 1
ATOM 587 N N . GLN A 1 74 ? 9.495 5.609 -5.985 1.00 90.56 74 GLN A N 1
ATOM 588 C CA . GLN A 1 74 ? 8.718 6.566 -5.200 1.00 90.56 74 GLN A CA 1
ATOM 589 C C . GLN A 1 74 ? 8.208 5.927 -3.905 1.00 90.56 74 GLN A C 1
ATOM 591 O O . GLN A 1 74 ? 8.425 6.479 -2.828 1.00 90.56 74 GLN A O 1
ATOM 596 N N . ILE A 1 75 ? 7.598 4.739 -3.982 1.00 91.00 75 ILE A N 1
ATOM 597 C CA . ILE A 1 75 ? 7.137 4.000 -2.799 1.00 91.00 75 ILE A CA 1
ATOM 598 C C . ILE A 1 75 ? 8.311 3.668 -1.881 1.00 91.00 75 ILE A C 1
ATOM 600 O O . ILE A 1 75 ? 8.239 3.904 -0.675 1.00 91.00 75 ILE A O 1
ATOM 604 N N . LYS A 1 76 ? 9.421 3.181 -2.445 1.00 87.44 76 LYS A N 1
ATOM 605 C CA . LYS A 1 76 ? 10.635 2.878 -1.684 1.00 87.44 76 LYS A CA 1
ATOM 606 C C . LYS A 1 76 ? 11.186 4.112 -0.968 1.00 87.44 76 LYS A C 1
ATOM 608 O O . LYS A 1 76 ? 11.592 4.026 0.189 1.00 87.44 76 LYS A O 1
ATOM 613 N N . HIS A 1 77 ? 11.216 5.252 -1.650 1.00 84.06 77 HIS A N 1
ATOM 614 C CA . HIS A 1 77 ? 11.731 6.500 -1.102 1.00 84.06 77 HIS A CA 1
ATOM 615 C C . HIS A 1 77 ? 10.839 7.046 0.015 1.00 84.06 77 HIS A C 1
ATOM 617 O O . HIS A 1 77 ? 11.347 7.353 1.088 1.00 84.06 77 HIS A O 1
ATOM 623 N N . LEU A 1 78 ? 9.525 7.110 -0.209 1.00 85.88 78 LEU A N 1
ATOM 624 C CA . LEU A 1 78 ? 8.573 7.672 0.750 1.00 85.88 78 LEU A CA 1
ATOM 625 C C . LEU A 1 78 ? 8.349 6.761 1.961 1.00 85.88 78 LEU A C 1
ATOM 627 O O . LEU A 1 78 ? 8.252 7.241 3.087 1.00 85.88 78 LEU A O 1
ATOM 631 N N . TYR A 1 79 ? 8.261 5.447 1.747 1.00 84.81 79 TYR A N 1
ATOM 632 C CA . TYR A 1 79 ? 7.785 4.507 2.763 1.00 84.81 79 TYR A CA 1
ATOM 633 C C . TYR A 1 79 ? 8.798 3.424 3.145 1.00 84.81 79 TYR A C 1
ATOM 635 O O . TYR A 1 79 ? 8.500 2.613 4.013 1.00 84.81 79 TYR A O 1
ATOM 643 N N . TYR A 1 80 ? 10.000 3.373 2.583 1.00 81.94 80 TYR A N 1
ATOM 644 C CA . TYR A 1 80 ? 10.972 2.326 2.946 1.00 81.94 80 TYR A CA 1
ATOM 645 C C . TYR A 1 80 ? 12.406 2.860 3.052 1.00 81.94 80 TYR A C 1
ATOM 647 O O . TYR A 1 80 ? 13.366 2.117 2.864 1.00 81.94 80 TYR A O 1
ATOM 655 N N . GLY A 1 81 ? 12.571 4.152 3.359 1.00 72.62 81 GLY A N 1
ATOM 656 C CA . GLY A 1 81 ? 13.879 4.740 3.662 1.00 72.62 81 GLY A CA 1
ATOM 657 C C . GLY A 1 81 ? 14.810 4.956 2.458 1.00 72.62 81 GLY A C 1
ATOM 658 O O . GLY A 1 81 ? 15.971 5.319 2.620 1.00 72.62 81 GLY A O 1
ATOM 659 N N . GLY A 1 82 ? 14.353 4.772 1.218 1.00 65.19 82 GLY A N 1
ATOM 660 C CA . GLY A 1 82 ? 15.167 5.100 0.044 1.00 65.19 82 GLY A CA 1
ATOM 661 C C . GLY A 1 82 ? 16.406 4.207 -0.153 1.00 65.19 82 GLY A C 1
ATOM 662 O O . GLY A 1 82 ? 16.272 3.031 -0.493 1.00 65.19 82 GLY A O 1
ATOM 663 N N . LYS A 1 83 ? 17.624 4.780 -0.101 1.00 53.53 83 LYS A N 1
ATOM 664 C CA . LYS A 1 83 ? 18.848 4.157 -0.661 1.00 53.53 83 LYS A CA 1
ATOM 665 C C . LYS A 1 83 ? 19.561 3.174 0.284 1.00 53.53 83 LYS A C 1
ATOM 667 O O . LYS A 1 83 ? 20.219 2.271 -0.226 1.00 53.53 83 LYS A O 1
ATOM 672 N N . THR A 1 84 ? 19.418 3.289 1.609 1.00 56.47 84 THR A N 1
ATOM 673 C CA . THR A 1 84 ? 19.999 2.327 2.573 1.00 56.47 84 THR A CA 1
ATOM 674 C C . THR A 1 84 ? 18.975 1.879 3.622 1.00 56.47 84 THR A C 1
ATOM 676 O O . THR A 1 84 ? 18.014 2.590 3.913 1.00 56.47 84 THR A O 1
ATOM 679 N N . LYS A 1 85 ? 19.159 0.670 4.175 1.00 56.06 85 LYS A N 1
ATOM 680 C CA . LYS A 1 85 ? 18.222 0.053 5.135 1.00 56.06 85 LYS A CA 1
ATOM 681 C C . LYS A 1 85 ? 18.087 0.847 6.444 1.00 56.06 85 LYS A C 1
ATOM 683 O O . LYS A 1 85 ? 17.021 0.830 7.050 1.00 56.06 85 LYS A O 1
ATOM 688 N N . ASP A 1 86 ? 19.112 1.609 6.825 1.00 58.34 86 ASP A N 1
ATOM 689 C CA . ASP A 1 86 ? 19.158 2.383 8.078 1.00 58.34 86 ASP A CA 1
ATOM 690 C C . ASP A 1 86 ? 18.115 3.511 8.160 1.00 58.34 86 ASP A C 1
ATOM 692 O O . ASP A 1 86 ? 17.844 4.044 9.238 1.00 58.34 86 ASP A O 1
ATOM 696 N N . TYR A 1 87 ? 17.532 3.896 7.023 1.00 59.47 87 TYR A N 1
ATOM 697 C CA . TYR A 1 87 ? 16.496 4.926 6.937 1.00 59.47 87 TYR A CA 1
ATOM 698 C C . TYR A 1 87 ? 15.079 4.368 7.139 1.00 59.47 87 TYR A C 1
ATOM 700 O O . TYR A 1 87 ? 14.188 5.127 7.508 1.00 59.47 87 TYR A O 1
ATOM 708 N N . ALA A 1 88 ? 14.851 3.065 6.925 1.00 57.16 88 ALA A N 1
ATOM 709 C CA . ALA A 1 88 ? 13.512 2.470 7.002 1.00 57.16 88 ALA A CA 1
ATOM 710 C C . ALA A 1 88 ? 12.931 2.487 8.429 1.00 57.16 88 ALA A C 1
ATOM 712 O O . ALA A 1 88 ? 11.719 2.600 8.598 1.00 57.16 88 ALA A O 1
ATOM 713 N N . ASN A 1 89 ? 13.800 2.450 9.445 1.00 59.16 89 ASN A N 1
ATOM 714 C CA . ASN A 1 89 ? 13.423 2.420 10.862 1.00 59.16 89 ASN A CA 1
ATOM 715 C C . ASN A 1 89 ? 13.364 3.813 11.512 1.00 59.16 89 ASN A C 1
ATOM 717 O O . ASN A 1 89 ? 13.195 3.914 12.725 1.00 59.16 89 ASN A O 1
ATOM 721 N N . LYS A 1 90 ? 13.541 4.894 10.740 1.00 65.81 90 LYS A N 1
ATOM 722 C CA . LYS A 1 90 ? 13.558 6.268 11.258 1.00 65.81 90 LYS A CA 1
ATOM 723 C C . LYS A 1 90 ? 12.263 6.985 10.858 1.00 65.81 90 LYS A C 1
ATOM 725 O O . LYS A 1 90 ? 12.132 7.342 9.688 1.00 65.81 90 LYS A O 1
ATOM 730 N N . PRO A 1 91 ? 11.343 7.273 11.801 1.00 59.78 91 PRO A N 1
ATOM 731 C CA . PRO A 1 91 ? 10.054 7.899 11.496 1.00 59.78 91 PRO A CA 1
ATOM 732 C C . PRO A 1 91 ? 10.165 9.196 10.691 1.00 59.78 91 PRO A C 1
ATOM 734 O O . PRO A 1 91 ? 9.412 9.386 9.743 1.00 59.78 91 PRO A O 1
ATOM 737 N N . ILE A 1 92 ? 11.160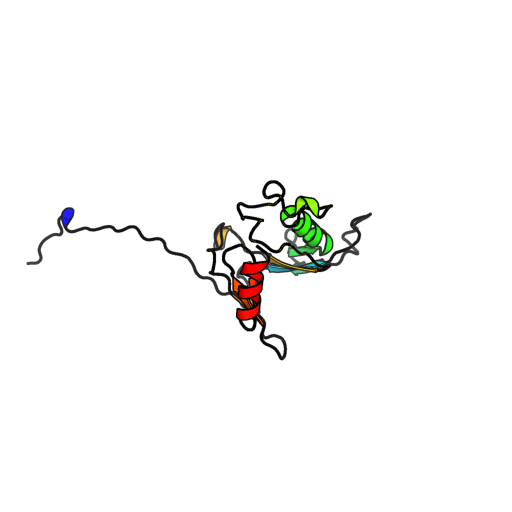 10.042 10.996 1.00 65.56 92 ILE A N 1
ATOM 738 C CA . ILE A 1 92 ? 11.398 11.322 10.301 1.00 65.56 92 ILE A CA 1
ATOM 739 C C . ILE A 1 92 ? 11.800 11.160 8.825 1.00 65.56 92 ILE A C 1
ATOM 741 O O . ILE A 1 92 ? 11.728 12.109 8.052 1.00 65.56 92 ILE A O 1
ATOM 745 N N . LEU A 1 93 ? 12.233 9.960 8.431 1.00 67.88 93 LEU A N 1
ATOM 746 C CA . LEU A 1 93 ? 12.694 9.630 7.080 1.00 67.88 93 LEU A CA 1
ATOM 747 C C . LEU A 1 93 ? 11.645 8.827 6.307 1.00 67.88 93 LEU A C 1
ATOM 749 O O . LEU A 1 93 ? 11.930 8.321 5.222 1.00 67.88 93 LEU A O 1
ATOM 753 N N . SER A 1 94 ? 10.434 8.724 6.856 1.00 72.50 94 SER A N 1
ATOM 754 C CA . SER A 1 94 ? 9.297 8.126 6.185 1.00 72.50 94 SER A CA 1
ATOM 755 C C . SER A 1 94 ? 8.091 9.051 6.170 1.00 72.50 94 SER A C 1
ATOM 757 O O . SER A 1 94 ? 7.846 9.800 7.109 1.00 72.50 94 SER A O 1
ATOM 759 N N . PHE A 1 95 ? 7.329 8.996 5.086 1.00 78.31 95 PHE A N 1
ATOM 760 C CA . PHE A 1 95 ? 6.135 9.803 4.923 1.00 78.31 95 PHE A CA 1
ATOM 761 C C . PHE A 1 95 ? 4.993 9.292 5.816 1.00 78.31 95 PHE A C 1
ATOM 763 O O . PHE A 1 95 ? 4.646 8.108 5.788 1.00 78.31 95 PHE A O 1
ATOM 770 N N . GLY A 1 96 ? 4.369 10.214 6.554 1.00 75.62 96 GLY A N 1
ATOM 771 C CA . GLY A 1 96 ? 3.171 9.977 7.361 1.00 75.62 96 GLY A CA 1
ATOM 772 C C . GLY A 1 96 ? 3.430 9.779 8.865 1.00 75.62 96 GLY A C 1
ATOM 773 O O . GLY A 1 96 ? 4.558 9.538 9.284 1.00 75.62 96 GLY A O 1
ATOM 774 N N . PRO A 1 97 ? 2.382 9.870 9.705 1.00 71.06 97 PRO A N 1
ATOM 775 C CA . PRO A 1 97 ? 2.497 9.862 11.169 1.00 71.06 97 PRO A CA 1
ATOM 776 C C . PRO A 1 97 ? 2.566 8.449 11.782 1.00 71.06 97 PRO A C 1
ATOM 778 O O . PRO A 1 97 ? 2.198 8.264 12.940 1.00 71.06 97 PRO A O 1
ATOM 781 N N . ASN A 1 98 ? 2.935 7.428 11.005 1.00 75.56 98 ASN A N 1
ATOM 782 C CA . ASN A 1 98 ? 2.874 6.040 11.463 1.00 75.56 98 ASN A CA 1
ATOM 783 C C . ASN A 1 98 ? 4.095 5.685 12.321 1.00 75.56 98 ASN A C 1
ATOM 785 O O . ASN A 1 98 ? 5.224 6.061 12.006 1.00 75.56 98 ASN A O 1
ATOM 789 N N . ASP A 1 99 ? 3.858 4.922 13.385 1.00 80.50 99 ASP A N 1
ATOM 790 C CA . ASP A 1 99 ? 4.901 4.439 14.285 1.00 80.50 99 ASP A CA 1
ATOM 791 C C . ASP A 1 99 ? 5.695 3.312 13.615 1.00 80.50 99 ASP A C 1
ATOM 793 O O . ASP A 1 99 ? 5.254 2.164 13.544 1.00 80.50 99 ASP A O 1
ATOM 797 N N . THR A 1 100 ? 6.881 3.645 13.102 1.00 78.50 100 THR A N 1
ATOM 798 C CA . THR A 1 100 ? 7.708 2.698 12.346 1.00 78.50 100 THR A CA 1
ATOM 799 C C . THR A 1 100 ? 8.225 1.543 13.195 1.00 78.50 100 THR A C 1
ATOM 801 O O . THR A 1 100 ? 8.606 0.530 12.622 1.00 78.50 100 THR A O 1
ATOM 804 N N . SER A 1 101 ? 8.216 1.664 14.529 1.00 78.56 101 SER A N 1
ATOM 805 C CA . SER A 1 101 ? 8.635 0.588 15.437 1.00 78.56 101 SER A CA 1
ATOM 806 C C . SER A 1 101 ? 7.660 -0.591 15.465 1.00 78.56 101 SER A C 1
ATOM 808 O O . SER A 1 101 ? 8.056 -1.690 15.817 1.00 78.56 101 SER A O 1
ATOM 810 N N . LYS A 1 102 ? 6.406 -0.391 15.038 1.00 83.06 102 LYS A N 1
ATOM 811 C CA . LYS A 1 102 ? 5.351 -1.423 15.010 1.00 83.06 102 LYS A CA 1
ATOM 812 C C . LYS A 1 102 ? 5.080 -1.967 13.606 1.00 83.06 102 LYS A C 1
ATOM 814 O O . LYS A 1 102 ? 4.091 -2.666 13.372 1.00 83.06 102 LYS A O 1
ATOM 819 N N . MET A 1 103 ? 5.929 -1.607 12.645 1.00 82.69 103 MET A N 1
ATOM 820 C CA . MET A 1 103 ? 5.755 -1.908 11.228 1.00 82.69 103 MET A CA 1
ATOM 821 C C . MET A 1 103 ? 6.896 -2.775 10.713 1.00 82.69 103 MET A C 1
ATOM 823 O O . MET A 1 103 ? 8.062 -2.472 10.944 1.00 82.69 103 MET A O 1
ATOM 827 N N . LYS A 1 104 ? 6.572 -3.811 9.932 1.00 83.19 104 LYS A N 1
ATOM 828 C CA . LYS A 1 104 ? 7.581 -4.588 9.213 1.00 83.19 104 LYS A CA 1
ATOM 829 C C . LYS A 1 104 ? 7.711 -3.982 7.830 1.00 83.19 104 LYS A C 1
ATOM 831 O O . LYS A 1 104 ? 6.776 -4.044 7.035 1.00 83.19 104 LYS A O 1
ATOM 836 N N . ARG A 1 105 ? 8.861 -3.376 7.552 1.00 81.12 105 ARG A N 1
ATOM 837 C CA . ARG A 1 105 ? 9.081 -2.580 6.340 1.00 81.12 105 ARG A CA 1
ATOM 838 C C . ARG A 1 105 ? 10.086 -3.258 5.423 1.00 81.12 105 ARG A C 1
ATOM 840 O O . ARG A 1 105 ? 11.183 -2.754 5.211 1.00 81.12 105 ARG A O 1
ATOM 847 N N . ASP A 1 106 ? 9.668 -4.378 4.847 1.00 82.00 106 ASP A N 1
ATOM 848 C CA . ASP A 1 106 ? 10.441 -5.091 3.834 1.00 82.00 106 ASP A CA 1
ATOM 849 C C . ASP A 1 106 ? 9.801 -4.907 2.458 1.00 82.00 106 ASP A C 1
ATOM 851 O O . ASP A 1 106 ? 8.683 -5.355 2.200 1.00 82.00 106 ASP A O 1
ATOM 855 N N . ILE A 1 107 ? 10.532 -4.246 1.560 1.00 84.94 107 ILE A N 1
ATOM 856 C CA . ILE A 1 107 ? 10.141 -4.086 0.160 1.00 84.94 107 ILE A CA 1
ATOM 857 C C . ILE A 1 107 ? 10.924 -5.081 -0.700 1.00 84.94 107 ILE A C 1
ATOM 859 O O . ILE A 1 107 ? 12.155 -5.097 -0.701 1.00 84.94 107 ILE A O 1
ATOM 863 N N . HIS A 1 108 ? 10.195 -5.935 -1.415 1.00 90.25 108 HIS A N 1
ATOM 864 C CA . HIS A 1 108 ? 10.760 -6.870 -2.390 1.00 90.25 108 HIS A CA 1
ATOM 865 C C . HIS A 1 108 ? 10.933 -6.179 -3.747 1.00 90.25 108 HIS A C 1
ATOM 867 O O . HIS A 1 108 ? 10.676 -4.995 -3.874 1.00 90.25 108 HIS A O 1
ATOM 873 N N . ASN A 1 109 ? 11.301 -6.912 -4.797 1.00 92.44 109 ASN A N 1
ATOM 874 C CA . ASN A 1 109 ? 11.512 -6.365 -6.147 1.00 92.44 109 ASN A CA 1
ATOM 875 C C . ASN A 1 109 ? 10.247 -5.810 -6.831 1.00 92.44 109 ASN A C 1
ATOM 877 O O . ASN A 1 109 ? 10.328 -5.291 -7.945 1.00 92.44 109 ASN A O 1
ATOM 881 N N . LYS A 1 110 ? 9.081 -5.956 -6.201 1.00 93.94 110 LYS A N 1
ATOM 882 C CA . LYS A 1 110 ? 7.778 -5.618 -6.759 1.00 93.94 110 LYS A CA 1
ATOM 883 C C . LYS A 1 110 ? 6.844 -5.109 -5.671 1.00 93.94 110 LYS A C 1
ATOM 885 O O . LYS A 1 110 ? 6.865 -5.623 -4.553 1.00 93.94 110 LYS A O 1
ATOM 890 N N . VAL A 1 111 ? 6.011 -4.137 -6.019 1.00 93.81 111 VAL A N 1
ATOM 891 C CA . VAL A 1 111 ? 4.957 -3.591 -5.161 1.00 93.81 111 VAL A CA 1
ATOM 892 C C . VAL A 1 111 ? 3.655 -3.464 -5.937 1.00 93.81 111 VAL A C 1
ATOM 894 O O . VAL A 1 111 ? 3.664 -3.127 -7.118 1.00 93.81 111 VAL A O 1
ATOM 897 N N . ASN A 1 112 ? 2.539 -3.688 -5.252 1.00 92.31 112 ASN A N 1
ATOM 898 C CA . ASN A 1 112 ? 1.210 -3.367 -5.758 1.00 92.31 112 ASN A CA 1
ATOM 899 C C . ASN A 1 112 ? 0.688 -2.164 -4.977 1.00 92.31 112 ASN A C 1
ATOM 901 O O . ASN A 1 112 ? 0.726 -2.161 -3.745 1.00 92.31 112 ASN A O 1
ATOM 905 N N . VAL A 1 113 ? 0.219 -1.144 -5.686 1.00 92.06 113 VAL A N 1
ATOM 906 C CA . VAL A 1 113 ? -0.257 0.109 -5.103 1.00 92.06 113 VAL A CA 1
ATOM 907 C C . VAL A 1 113 ? -1.709 0.306 -5.501 1.00 92.06 113 VAL A C 1
ATOM 909 O O . VAL A 1 113 ? -2.034 0.333 -6.683 1.00 92.06 113 VAL A O 1
ATOM 912 N N . ILE A 1 114 ? -2.577 0.476 -4.508 1.00 89.94 114 ILE A N 1
ATOM 913 C CA . ILE A 1 114 ? -3.965 0.879 -4.722 1.00 89.94 114 ILE A CA 1
ATOM 914 C C . ILE A 1 114 ? -4.039 2.379 -4.453 1.00 89.94 114 ILE A C 1
ATOM 916 O O . ILE A 1 114 ? -3.944 2.821 -3.308 1.00 89.94 114 ILE A O 1
ATOM 920 N N . ALA A 1 115 ? -4.166 3.167 -5.515 1.00 87.81 115 ALA A N 1
ATOM 921 C CA . ALA A 1 115 ? -4.359 4.603 -5.421 1.00 87.81 115 ALA A CA 1
ATOM 922 C C . ALA A 1 115 ? -5.811 4.903 -5.038 1.00 87.81 115 ALA A C 1
ATOM 924 O O . ALA A 1 115 ? -6.744 4.431 -5.690 1.00 87.81 115 ALA A O 1
ATOM 925 N N . VAL A 1 116 ? -5.983 5.702 -3.984 1.00 88.38 116 VAL A N 1
ATOM 926 C CA . VAL A 1 116 ? -7.287 6.110 -3.453 1.00 88.38 116 VAL A CA 1
ATOM 927 C C . VAL A 1 116 ? -7.397 7.634 -3.544 1.00 88.38 116 VAL A C 1
ATOM 929 O O . VAL A 1 116 ? -6.596 8.327 -2.914 1.00 88.38 116 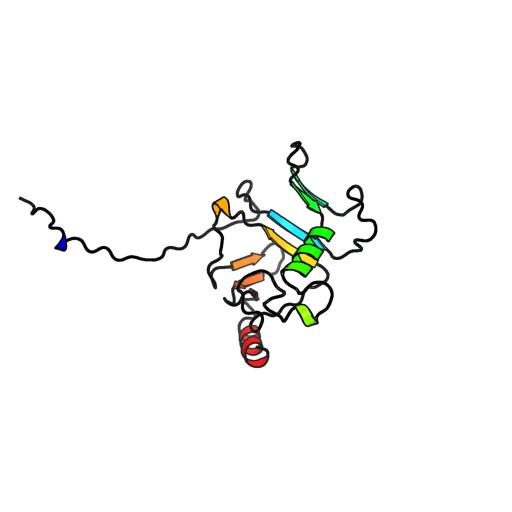VAL A O 1
ATOM 932 N N . PRO A 1 117 ? -8.351 8.188 -4.310 1.00 86.00 117 PRO A N 1
ATOM 933 C CA . PRO A 1 117 ? -8.460 9.632 -4.477 1.00 86.00 117 PRO A CA 1
ATOM 934 C C . PRO A 1 117 ? -9.035 10.297 -3.220 1.00 86.00 117 PRO A C 1
ATOM 936 O O . PRO A 1 117 ? -10.181 10.068 -2.822 1.00 86.00 117 PRO A O 1
ATOM 939 N N . THR A 1 118 ? -8.242 11.172 -2.606 1.00 86.88 118 THR A N 1
ATOM 940 C CA . THR A 1 118 ? -8.584 11.831 -1.336 1.00 86.88 118 THR A CA 1
ATOM 941 C C . THR A 1 118 ? -9.840 12.695 -1.430 1.00 86.88 118 THR A C 1
ATOM 943 O O . THR A 1 118 ? -10.609 12.755 -0.474 1.00 86.88 118 THR A O 1
ATOM 946 N N . THR A 1 119 ? -10.111 13.299 -2.591 1.00 86.50 119 THR A N 1
ATOM 947 C CA . THR A 1 119 ? -11.303 14.129 -2.834 1.00 86.50 119 THR A CA 1
ATOM 948 C C . THR A 1 119 ? -12.613 13.372 -2.600 1.00 86.50 119 THR A C 1
ATOM 950 O O . THR A 1 119 ? -13.576 13.955 -2.108 1.00 86.50 119 THR A O 1
ATOM 953 N N . PHE A 1 120 ? -12.656 12.075 -2.916 1.00 84.88 120 PHE A N 1
ATOM 954 C CA . PHE A 1 120 ? -13.875 11.268 -2.797 1.00 84.88 120 PHE A CA 1
ATOM 955 C C . PHE A 1 120 ? -13.925 10.461 -1.492 1.00 84.88 120 PHE A C 1
ATOM 957 O O . PHE A 1 120 ? -15.001 10.279 -0.916 1.00 84.88 120 PHE A O 1
ATOM 964 N N . TYR A 1 121 ? -12.767 10.012 -0.998 1.00 86.44 121 TYR A N 1
ATOM 965 C CA . TYR A 1 121 ? -12.683 9.023 0.085 1.00 86.44 121 TYR A CA 1
ATOM 966 C C . TYR A 1 121 ? -12.071 9.561 1.390 1.00 86.44 121 TYR A C 1
ATOM 968 O O . TYR A 1 121 ? -12.141 8.890 2.420 1.00 86.44 121 TYR A O 1
ATOM 976 N N . GLY A 1 122 ? -11.554 10.793 1.381 1.00 85.00 122 GLY A N 1
ATOM 977 C CA . GLY A 1 122 ? -10.904 11.438 2.520 1.00 85.00 122 GLY A CA 1
ATOM 978 C C . GLY A 1 122 ? -9.399 11.168 2.597 1.00 85.00 122 GLY A C 1
ATOM 979 O O . GLY A 1 122 ? -8.821 10.458 1.780 1.00 85.00 122 GLY A O 1
ATOM 980 N N . GLU A 1 123 ? -8.748 11.765 3.593 1.00 82.81 123 GLU A N 1
ATOM 981 C CA . GLU A 1 123 ? -7.279 11.825 3.676 1.00 82.81 123 GLU A CA 1
ATOM 982 C C . GLU A 1 123 ? -6.650 10.716 4.530 1.00 82.81 123 GLU A C 1
ATOM 984 O O . GLU A 1 123 ? -5.436 10.518 4.500 1.00 82.81 123 GLU A O 1
ATOM 989 N N . ARG A 1 124 ? -7.451 9.984 5.316 1.00 85.62 124 ARG A N 1
ATOM 990 C CA . ARG A 1 124 ? -6.941 8.952 6.225 1.00 85.62 124 ARG A CA 1
ATOM 991 C C . ARG A 1 124 ? -7.865 7.746 6.310 1.00 85.62 124 ARG A C 1
ATOM 993 O O . ARG A 1 124 ? -9.057 7.869 6.581 1.00 85.62 124 ARG A O 1
ATOM 1000 N N . ILE A 1 125 ? -7.261 6.571 6.177 1.00 88.00 125 ILE A N 1
ATOM 1001 C CA . ILE A 1 125 ? -7.903 5.279 6.410 1.00 88.00 125 ILE A CA 1
ATOM 1002 C C . ILE A 1 125 ? -8.045 5.048 7.919 1.00 88.00 125 ILE A C 1
ATOM 1004 O O . ILE A 1 125 ? -7.128 5.330 8.696 1.00 88.00 125 ILE A O 1
ATOM 1008 N N . HIS A 1 126 ? -9.204 4.549 8.348 1.00 90.56 126 HIS A N 1
ATOM 1009 C CA . HIS A 1 126 ? -9.432 4.222 9.751 1.00 90.56 126 HIS A CA 1
ATOM 1010 C C . HIS A 1 126 ? -8.621 2.971 10.150 1.00 90.56 126 HIS A C 1
ATOM 1012 O O . HIS A 1 126 ? -8.796 1.926 9.528 1.00 90.56 126 HIS A O 1
ATOM 1018 N N . PRO A 1 127 ? -7.750 3.033 11.177 1.00 92.00 127 PRO A N 1
ATOM 1019 C CA . PRO A 1 127 ? -6.966 1.870 11.588 1.00 92.00 127 PRO A CA 1
ATOM 1020 C C . PRO A 1 127 ? -7.845 0.669 11.944 1.00 92.00 127 PRO A C 1
ATOM 1022 O O . PRO A 1 127 ? -8.789 0.787 12.723 1.00 92.00 127 PRO A O 1
ATOM 1025 N N . GLY A 1 128 ? -7.520 -0.497 11.396 1.00 93.19 128 GLY A N 1
ATOM 1026 C CA . GLY A 1 128 ? -8.279 -1.733 11.581 1.00 93.19 128 GLY A CA 1
ATOM 1027 C C . GLY A 1 128 ? -9.442 -1.910 10.603 1.00 93.19 128 GLY A C 1
ATOM 1028 O O . GLY A 1 128 ? -10.192 -2.875 10.745 1.00 93.19 128 GLY A O 1
ATOM 1029 N N . SER A 1 129 ? -9.626 -1.002 9.637 1.00 93.62 129 SER A N 1
ATOM 1030 C CA . SER A 1 129 ? -10.755 -1.059 8.703 1.00 93.62 129 SER A CA 1
ATOM 1031 C C . SER A 1 129 ? -10.418 -1.648 7.333 1.00 93.62 129 SER A C 1
ATOM 1033 O O . SER A 1 129 ? -11.343 -1.896 6.559 1.00 93.62 129 SER A O 1
ATOM 1035 N N . VAL A 1 130 ? -9.138 -1.839 6.987 1.00 94.44 130 VAL A N 1
ATOM 1036 C CA . VAL A 1 130 ? -8.759 -2.392 5.674 1.00 94.44 130 VAL A CA 1
ATOM 1037 C C . VAL A 1 130 ? -8.967 -3.905 5.650 1.00 94.44 130 VAL A C 1
ATOM 1039 O O . VAL A 1 130 ? -8.529 -4.637 6.541 1.00 94.44 130 VAL A O 1
ATOM 1042 N N . LYS A 1 131 ? -9.624 -4.367 4.587 1.00 95.81 131 LYS A N 1
ATOM 1043 C CA . LYS A 1 131 ? -9.764 -5.775 4.226 1.00 95.81 131 LYS A CA 1
ATOM 1044 C C . LYS A 1 131 ? -9.500 -5.910 2.732 1.00 95.81 131 LYS A C 1
ATOM 1046 O O . LYS A 1 131 ? -10.155 -5.227 1.947 1.00 95.81 131 LYS A O 1
ATOM 1051 N N . LEU A 1 132 ? -8.594 -6.806 2.358 1.00 94.25 132 LEU A N 1
ATOM 1052 C CA . LEU A 1 132 ? -8.336 -7.173 0.969 1.00 94.25 132 LEU A CA 1
ATOM 1053 C C . LEU A 1 132 ? -8.587 -8.668 0.811 1.00 94.25 132 LEU A C 1
ATOM 1055 O O . LEU A 1 132 ? -8.040 -9.468 1.562 1.00 94.25 132 LEU A O 1
ATOM 1059 N N . VAL A 1 133 ? -9.424 -9.025 -0.159 1.00 94.81 133 VAL A N 1
ATOM 1060 C CA . VAL A 1 133 ? -9.692 -10.419 -0.514 1.00 94.81 133 VAL A CA 1
ATOM 1061 C C . VAL A 1 133 ? -9.274 -10.618 -1.955 1.00 94.81 133 VAL A C 1
ATOM 1063 O O . VAL A 1 133 ? -9.773 -9.918 -2.834 1.00 94.81 133 VAL A O 1
ATOM 1066 N N . ASP A 1 134 ? -8.379 -11.571 -2.173 1.00 92.25 134 ASP A N 1
ATOM 1067 C CA . ASP A 1 134 ? -8.028 -12.059 -3.498 1.00 92.25 134 ASP A CA 1
ATOM 1068 C C . ASP A 1 134 ? -8.505 -13.505 -3.629 1.00 92.25 134 ASP A C 1
ATOM 1070 O O . ASP A 1 134 ? -8.097 -14.382 -2.870 1.00 92.25 134 ASP A O 1
ATOM 1074 N N . ASN A 1 135 ? -9.410 -13.732 -4.574 1.00 92.25 135 ASN A N 1
ATOM 1075 C CA . ASN A 1 135 ? -9.961 -15.034 -4.928 1.00 92.25 135 ASN A CA 1
ATOM 1076 C C . ASN A 1 135 ? -9.782 -15.335 -6.427 1.00 92.25 135 ASN A C 1
ATOM 1078 O O . ASN A 1 135 ? -10.556 -16.103 -6.994 1.00 92.25 135 ASN A O 1
ATOM 1082 N N . ALA A 1 136 ? -8.797 -14.709 -7.081 1.00 88.06 136 ALA A N 1
ATOM 1083 C CA . ALA A 1 136 ? -8.524 -14.918 -8.502 1.00 88.06 136 ALA A CA 1
ATOM 1084 C C . ALA A 1 136 ? -7.866 -16.280 -8.801 1.00 88.06 136 ALA A C 1
ATOM 1086 O O . ALA A 1 136 ? -7.891 -16.740 -9.941 1.00 88.06 136 ALA A O 1
ATOM 1087 N N . SER A 1 137 ? -7.268 -16.923 -7.791 1.00 90.69 137 SER A N 1
ATOM 1088 C CA . SER A 1 137 ? -6.635 -18.244 -7.893 1.00 90.69 137 SER A CA 1
ATOM 1089 C C . SER A 1 137 ? -7.465 -19.339 -7.203 1.00 90.69 137 SER A C 1
ATOM 1091 O O . SER A 1 137 ? -8.548 -19.079 -6.685 1.00 90.69 137 SER A O 1
ATOM 1093 N N . SER A 1 138 ? -6.956 -20.575 -7.150 1.00 90.81 138 SER A N 1
ATOM 1094 C CA . SER A 1 138 ? -7.582 -21.669 -6.387 1.00 90.81 138 SER A CA 1
ATOM 1095 C C . SER A 1 138 ? -7.512 -21.484 -4.865 1.00 90.81 138 SER A C 1
ATOM 1097 O O . SER A 1 138 ? -8.150 -22.234 -4.130 1.00 90.81 138 SER A O 1
ATOM 1099 N N . ILE A 1 139 ? -6.710 -20.529 -4.386 1.00 91.50 139 ILE A N 1
ATOM 1100 C CA . ILE A 1 139 ? -6.556 -20.195 -2.970 1.00 91.50 139 ILE A CA 1
ATOM 1101 C C . ILE A 1 139 ? -7.088 -18.779 -2.753 1.00 91.50 139 ILE A C 1
ATOM 1103 O O . ILE A 1 139 ? -6.716 -17.852 -3.475 1.00 91.50 139 ILE A O 1
ATOM 1107 N N . THR A 1 140 ? -7.931 -18.621 -1.734 1.00 93.94 140 THR A N 1
ATOM 1108 C CA . THR A 1 140 ? -8.400 -17.309 -1.280 1.00 93.94 140 THR A CA 1
ATOM 1109 C C . THR A 1 140 ? -7.416 -16.734 -0.272 1.00 93.94 140 THR A C 1
ATOM 1111 O O . THR A 1 140 ? -7.174 -17.344 0.769 1.00 93.94 140 THR A O 1
ATOM 1114 N N . ILE A 1 141 ? -6.903 -15.539 -0.551 1.00 94.69 141 ILE A N 1
ATOM 1115 C CA . ILE A 1 141 ? -6.069 -14.765 0.369 1.00 94.69 141 ILE A CA 1
ATOM 1116 C C . ILE A 1 141 ? -6.952 -13.694 1.017 1.00 94.69 141 ILE A C 1
ATOM 1118 O O . ILE A 1 141 ? -7.566 -12.888 0.318 1.00 94.69 141 ILE A O 1
ATOM 1122 N N . ASP A 1 142 ? -7.023 -13.676 2.352 1.00 96.44 142 ASP A N 1
ATOM 1123 C CA . ASP A 1 142 ? -7.796 -12.695 3.129 1.00 96.44 142 ASP A CA 1
ATOM 1124 C C . ASP A 1 142 ? -6.862 -11.880 4.031 1.00 96.44 142 ASP A C 1
ATOM 1126 O O . ASP A 1 142 ? -6.519 -12.294 5.140 1.00 96.44 142 ASP A O 1
ATOM 1130 N N . LEU A 1 143 ? -6.444 -10.709 3.547 1.00 96.00 143 LEU A N 1
ATOM 1131 C CA . LEU A 1 143 ? -5.546 -9.811 4.263 1.00 96.00 143 LEU A CA 1
ATOM 1132 C C . LEU A 1 143 ? -6.325 -8.801 5.111 1.00 96.00 143 LEU A C 1
ATOM 1134 O O . LEU A 1 143 ? -7.255 -8.137 4.636 1.00 96.00 143 LEU A O 1
ATOM 1138 N N . ARG A 1 144 ? -5.904 -8.638 6.367 1.00 96.56 144 ARG A N 1
ATOM 1139 C CA . ARG A 1 144 ? -6.544 -7.773 7.366 1.00 96.56 144 ARG A CA 1
ATOM 1140 C C . ARG A 1 144 ? -5.582 -6.749 7.938 1.00 96.56 144 ARG A C 1
ATOM 1142 O O . ARG A 1 144 ? -4.400 -7.018 8.120 1.00 96.56 144 ARG A O 1
ATOM 1149 N N . ASP A 1 145 ? -6.123 -5.575 8.240 1.00 95.19 145 ASP A N 1
ATOM 1150 C CA . ASP A 1 145 ? -5.392 -4.480 8.867 1.00 95.19 145 ASP A CA 1
ATOM 1151 C C . ASP A 1 145 ? -4.986 -4.804 10.310 1.00 95.19 145 ASP A C 1
ATOM 1153 O O . ASP A 1 145 ? -5.825 -5.112 11.162 1.00 95.19 145 ASP A O 1
ATOM 1157 N N . ALA A 1 146 ? -3.691 -4.682 10.597 1.00 92.31 146 ALA A N 1
ATOM 1158 C CA . ALA A 1 146 ? -3.133 -4.840 11.932 1.00 92.31 146 ALA A CA 1
ATOM 1159 C C . ALA A 1 146 ? -3.259 -3.592 12.826 1.00 92.31 146 ALA A C 1
ATOM 1161 O O . ALA A 1 146 ? -2.816 -3.639 13.974 1.00 92.31 146 ALA A O 1
ATOM 1162 N N . ARG A 1 147 ? -3.841 -2.490 12.324 1.00 91.38 147 ARG A N 1
ATOM 1163 C CA . ARG A 1 147 ? -3.972 -1.146 12.935 1.00 91.38 147 ARG A CA 1
ATOM 1164 C C . ARG A 1 147 ? -2.689 -0.320 12.974 1.00 91.38 147 ARG A C 1
ATOM 1166 O O . ARG A 1 147 ? -2.772 0.904 13.002 1.00 91.38 147 ARG A O 1
ATOM 1173 N N . ASP A 1 148 ? -1.534 -0.973 12.928 1.00 87.88 148 ASP A N 1
ATOM 1174 C CA . ASP A 1 148 ? -0.221 -0.323 12.997 1.00 87.88 148 ASP A CA 1
ATOM 1175 C C . ASP A 1 148 ? 0.404 -0.063 11.612 1.00 87.88 148 ASP A C 1
ATOM 1177 O O . ASP A 1 148 ? 1.525 0.420 11.525 1.00 87.88 148 ASP A O 1
ATOM 1181 N N . GLY A 1 149 ? -0.313 -0.348 10.515 1.00 87.00 149 GLY A N 1
ATOM 1182 C CA . GLY A 1 149 ? 0.124 -0.055 9.141 1.00 87.00 149 GLY A CA 1
ATOM 1183 C C . GLY A 1 149 ? 0.603 -1.261 8.323 1.00 87.00 149 GLY A C 1
ATOM 1184 O O . GLY A 1 149 ? 0.876 -1.104 7.136 1.00 87.00 149 GLY A O 1
ATOM 1185 N N . ASN A 1 150 ? 0.652 -2.458 8.915 1.00 90.06 150 ASN A N 1
ATOM 1186 C CA . ASN A 1 150 ? 0.855 -3.714 8.183 1.00 90.06 150 ASN A CA 1
ATOM 1187 C C . ASN A 1 150 ? -0.485 -4.416 7.911 1.00 90.06 150 ASN A C 1
ATOM 1189 O O . ASN A 1 150 ? -1.470 -4.206 8.623 1.00 90.06 150 ASN A O 1
ATOM 1193 N N . LEU A 1 151 ? -0.475 -5.330 6.940 1.00 93.06 151 LEU A N 1
ATOM 1194 C CA . LEU A 1 151 ? -1.531 -6.320 6.745 1.00 93.06 151 LEU A CA 1
ATOM 1195 C C . LEU A 1 151 ? -1.033 -7.709 7.158 1.00 93.06 151 LEU A C 1
ATOM 1197 O O . LEU A 1 151 ? 0.158 -8.000 7.041 1.00 93.06 151 LEU A O 1
ATOM 1201 N N . TYR A 1 152 ? -1.941 -8.568 7.608 1.00 94.19 152 TYR A N 1
ATOM 1202 C CA . TYR A 1 152 ? -1.657 -9.976 7.890 1.00 94.19 152 TYR A CA 1
ATOM 1203 C C . TYR A 1 152 ? -2.689 -10.880 7.222 1.00 94.19 152 TYR A C 1
ATOM 1205 O O . TYR A 1 152 ? -3.832 -10.472 7.017 1.00 94.19 152 TYR A O 1
ATOM 1213 N N . ASP A 1 153 ? -2.289 -12.108 6.900 1.00 95.00 153 ASP A N 1
ATOM 1214 C CA . ASP A 1 153 ? -3.211 -13.129 6.411 1.00 95.00 153 ASP A CA 1
ATOM 1215 C C . ASP A 1 153 ? -4.042 -13.682 7.573 1.00 95.00 153 ASP A C 1
ATOM 1217 O O . ASP A 1 153 ? -3.506 -14.200 8.557 1.00 95.00 153 ASP A O 1
ATOM 1221 N N . ASN A 1 154 ? -5.364 -13.567 7.459 1.00 95.56 154 ASN A N 1
ATOM 1222 C CA . ASN A 1 154 ? -6.307 -14.013 8.471 1.00 95.56 154 ASN A CA 1
ATOM 1223 C C . ASN A 1 154 ? -6.209 -15.524 8.748 1.00 95.56 154 ASN A C 1
ATOM 1225 O O . ASN A 1 154 ? -6.379 -15.941 9.897 1.00 95.56 154 ASN A O 1
ATOM 1229 N N . ALA A 1 155 ? -5.890 -16.332 7.731 1.00 95.19 155 ALA A N 1
ATOM 1230 C CA . ALA A 1 155 ? -5.700 -17.774 7.885 1.00 95.19 155 ALA A CA 1
ATOM 1231 C C . ALA A 1 155 ? -4.484 -18.112 8.770 1.00 95.19 155 ALA A C 1
ATOM 1233 O O . ALA A 1 155 ? -4.494 -19.120 9.472 1.00 95.19 155 ALA A O 1
ATOM 1234 N N . TYR A 1 156 ? -3.479 -17.230 8.806 1.00 94.31 156 TYR A N 1
ATOM 1235 C CA . TYR A 1 156 ? -2.251 -17.365 9.601 1.00 94.31 156 TYR A CA 1
ATOM 1236 C C . TYR A 1 156 ? -2.190 -16.372 10.774 1.00 94.31 156 TYR A C 1
ATOM 1238 O O . TYR A 1 156 ? -1.113 -16.018 11.261 1.00 94.31 156 TYR A O 1
ATOM 1246 N N . SER A 1 157 ? -3.350 -15.929 11.265 1.00 92.69 157 SER A N 1
ATOM 1247 C CA . SER A 1 157 ? -3.459 -14.938 12.344 1.00 92.69 157 SER A CA 1
ATOM 1248 C C . SER A 1 157 ? -2.758 -15.359 13.643 1.00 92.69 157 SER A C 1
ATOM 1250 O O . SER A 1 157 ? -2.157 -14.514 14.304 1.00 92.69 157 SER A O 1
ATOM 1252 N N . ALA A 1 158 ? -2.755 -16.653 13.985 1.00 92.44 158 ALA A N 1
ATOM 1253 C CA . ALA A 1 158 ? -2.035 -17.174 15.152 1.00 92.44 158 ALA A CA 1
ATOM 1254 C C . ALA A 1 158 ? -0.511 -16.993 15.025 1.00 92.44 158 ALA A C 1
ATOM 1256 O O . ALA A 1 158 ? 0.145 -16.515 15.953 1.00 92.44 158 ALA A O 1
ATOM 1257 N N . SER A 1 159 ? 0.049 -17.311 13.854 1.00 91.62 159 SER A N 1
ATOM 1258 C CA . SER A 1 159 ? 1.471 -17.106 13.560 1.00 91.62 159 SER A CA 1
ATOM 1259 C C . SER A 1 159 ? 1.830 -15.620 13.560 1.00 91.62 159 SER A C 1
ATOM 1261 O O . SER A 1 159 ? 2.856 -15.239 14.120 1.00 91.62 159 SER A O 1
ATOM 1263 N N . TYR A 1 160 ? 0.964 -14.766 13.003 1.00 90.81 160 TYR A N 1
ATOM 1264 C CA . TYR A 1 160 ? 1.146 -13.315 13.045 1.00 90.81 160 TYR A CA 1
ATOM 1265 C C . TYR A 1 160 ? 1.121 -12.762 14.477 1.00 90.81 160 TYR A C 1
ATOM 1267 O O . TYR A 1 160 ? 1.973 -11.951 14.828 1.00 90.81 160 TYR A O 1
ATOM 1275 N N . ALA A 1 161 ? 0.185 -13.210 15.319 1.00 89.56 161 ALA A N 1
ATOM 1276 C CA . ALA A 1 161 ? 0.106 -12.783 16.714 1.00 89.56 161 ALA A CA 1
ATOM 1277 C C . ALA A 1 161 ? 1.378 -13.152 17.490 1.00 89.56 161 ALA A C 1
ATOM 1279 O O . ALA A 1 161 ? 1.906 -12.320 18.221 1.00 89.56 161 ALA A O 1
ATOM 1280 N N . SER A 1 162 ? 1.909 -14.362 17.278 1.00 91.94 162 SER A N 1
ATOM 1281 C CA . SER A 1 162 ? 3.183 -14.781 17.870 1.00 91.94 162 SER A CA 1
ATOM 1282 C C . SER A 1 162 ? 4.358 -13.938 17.368 1.00 91.94 162 SER A C 1
ATOM 1284 O O . SER A 1 162 ? 5.136 -13.440 18.177 1.00 91.94 162 SER A O 1
ATOM 1286 N N . TYR A 1 163 ? 4.458 -13.707 16.054 1.00 88.62 163 TYR A N 1
ATOM 1287 C CA . TYR A 1 163 ? 5.473 -12.821 15.475 1.00 88.62 163 TYR A CA 1
ATOM 1288 C C . TYR A 1 163 ? 5.408 -11.421 16.094 1.00 88.62 163 TYR A C 1
ATOM 1290 O O . TYR A 1 163 ? 6.426 -10.876 16.507 1.00 88.62 163 TYR A O 1
ATOM 1298 N N . LYS A 1 164 ? 4.198 -10.865 16.229 1.00 85.88 164 LYS A N 1
ATOM 1299 C CA . LYS A 1 164 ? 4.000 -9.505 16.729 1.00 85.88 164 LYS A CA 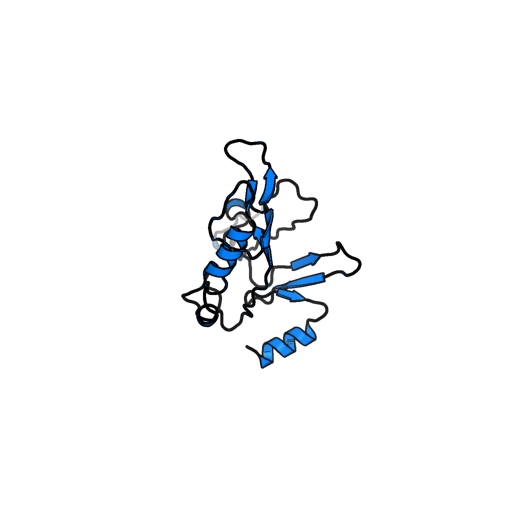1
ATOM 1300 C C . LYS A 1 164 ? 4.501 -9.307 18.163 1.00 85.88 164 LYS A C 1
ATOM 1302 O O . LYS A 1 164 ? 4.931 -8.212 18.484 1.00 85.88 164 LYS A O 1
ATOM 1307 N N . VAL A 1 165 ? 4.426 -10.337 19.005 1.00 85.94 165 VAL A N 1
ATOM 1308 C CA . VAL A 1 165 ? 4.875 -10.285 20.408 1.00 85.94 165 VAL A CA 1
ATOM 1309 C C . VAL A 1 165 ? 6.396 -10.405 20.538 1.00 85.94 165 VAL A C 1
ATOM 1311 O O . VAL A 1 165 ? 6.963 -9.899 21.499 1.00 85.94 165 VAL A O 1
ATOM 1314 N N . ASN A 1 166 ? 7.047 -11.097 19.603 1.00 84.69 166 ASN A N 1
ATOM 1315 C CA . ASN A 1 166 ? 8.470 -11.424 19.707 1.00 84.69 166 ASN A CA 1
ATOM 1316 C C . ASN A 1 166 ? 9.385 -10.440 18.961 1.00 84.69 166 ASN A C 1
ATOM 1318 O O . ASN A 1 166 ? 10.565 -10.354 19.282 1.00 84.69 166 ASN A O 1
ATOM 1322 N N . GLU A 1 167 ? 8.869 -9.751 17.940 1.00 74.12 167 GLU A N 1
ATOM 1323 C CA . GLU A 1 167 ? 9.684 -9.040 16.938 1.00 74.12 167 GLU A CA 1
ATOM 1324 C C . GLU A 1 167 ? 9.389 -7.532 16.843 1.00 74.12 167 GLU A C 1
ATOM 1326 O O . GLU A 1 167 ? 10.058 -6.829 16.084 1.00 74.12 167 GLU A O 1
ATOM 1331 N N . PHE A 1 168 ? 8.411 -7.032 17.606 1.00 66.12 168 PHE A N 1
ATOM 1332 C CA . PHE A 1 168 ? 8.119 -5.605 17.794 1.00 66.12 168 PHE A CA 1
ATOM 1333 C C . PHE A 1 168 ? 8.107 -5.269 19.284 1.00 66.12 168 PHE A C 1
ATOM 1335 O O . PHE A 1 168 ? 8.541 -4.147 19.629 1.00 66.12 168 PHE A O 1
#

Foldseek 3Di:
DDDDDDPVNDDDDDDDDADDDDDDPPDDPQPKDKDKAFADDPVPDDPVPFDWDWDDPPDPPDTRIDGRHVVLQVCCQAAQQHPDNVRNQPCVRHPDDANSQQDDRDDDRMDIDIDDDCVVRNDDDQAFRDWDWDPVDVDIFIWTGPSRPDIDTPVCVVVVVVCSVPPD

Secondary structure (DSSP, 8-state):
-PPPPPGGG---------------TT--SS--EEEEEE----TT--TTTS-EEES--SSSS---EEEHHHHHHHHHHHHS-TTSGGGTT-GGGSSSS--GGG------SEEEEEE--HHHH-S-PPTT--EEEE-SSSS-EEEEE-SSS-EEEGGGHHHHHHHHHHH-

Radius of gyration: 21.62 Å; chains: 1; bounding box: 73×45×53 Å

pLDDT: mean 84.02, std 10.44, range [53.53, 96.56]